Protein AF-A0A2W1AE45-F1 (afdb_monomer_lite)

Structure (mmCIF, N/CA/C/O backbone):
data_AF-A0A2W1AE45-F1
#
_entry.id   AF-A0A2W1AE45-F1
#
loop_
_atom_site.group_PDB
_atom_site.id
_atom_site.type_symbol
_atom_site.label_atom_id
_atom_site.label_alt_id
_atom_site.label_comp_id
_atom_site.label_asym_id
_atom_site.label_entity_id
_atom_site.label_seq_id
_atom_site.pdbx_PDB_ins_code
_atom_site.Cartn_x
_atom_site.Cartn_y
_atom_site.Cartn_z
_atom_site.occupancy
_atom_site.B_iso_or_equiv
_atom_site.auth_seq_id
_atom_site.auth_comp_id
_atom_site.auth_asym_id
_atom_site.auth_atom_id
_atom_site.pdbx_PDB_model_num
ATOM 1 N N . MET A 1 1 ? -22.707 4.214 6.779 1.00 78.81 1 MET A N 1
ATOM 2 C CA . MET A 1 1 ? -22.569 2.817 7.237 1.00 78.81 1 MET A CA 1
ATOM 3 C C . MET A 1 1 ? -23.932 2.188 7.508 1.00 78.81 1 MET A C 1
ATOM 5 O O . MET A 1 1 ? -24.284 1.277 6.778 1.00 78.81 1 MET A O 1
ATOM 9 N N . THR A 1 2 ? -24.759 2.742 8.403 1.00 87.44 2 THR A N 1
ATOM 10 C CA . THR A 1 2 ? -26.074 2.173 8.780 1.00 87.44 2 THR A CA 1
ATOM 11 C C . THR A 1 2 ? -27.072 1.985 7.632 1.00 87.44 2 THR A C 1
ATOM 13 O O . THR A 1 2 ? -27.656 0.915 7.528 1.00 87.44 2 THR A O 1
ATOM 16 N N . LEU A 1 3 ? -27.244 2.975 6.742 1.00 92.69 3 LEU A N 1
ATOM 17 C CA . LEU A 1 3 ? -28.195 2.865 5.617 1.00 92.69 3 LEU A CA 1
ATOM 18 C C . LEU A 1 3 ? -27.889 1.683 4.686 1.00 92.69 3 LEU A C 1
ATOM 20 O O . LEU A 1 3 ? -28.804 1.064 4.160 1.00 92.69 3 LEU A O 1
ATOM 24 N N . ASN A 1 4 ? -26.605 1.355 4.539 1.00 93.06 4 ASN A N 1
ATOM 25 C CA . ASN A 1 4 ? -26.132 0.252 3.705 1.00 93.06 4 ASN A CA 1
ATOM 26 C C . ASN A 1 4 ? -25.768 -0.989 4.536 1.00 93.06 4 ASN A C 1
ATOM 28 O O . ASN A 1 4 ? -25.147 -1.896 4.000 1.00 93.06 4 ASN A O 1
ATOM 32 N N . GLN A 1 5 ? -26.096 -1.008 5.837 1.00 95.00 5 GLN A N 1
ATOM 33 C CA . GLN A 1 5 ? -25.796 -2.109 6.765 1.00 95.00 5 GLN A CA 1
ATOM 34 C C . GLN A 1 5 ? -24.312 -2.524 6.762 1.00 95.00 5 GLN A C 1
ATOM 36 O O . GLN A 1 5 ? -23.973 -3.698 6.827 1.00 95.00 5 GLN A O 1
ATOM 41 N N . MET A 1 6 ? -23.414 -1.543 6.651 1.00 93.44 6 MET A N 1
ATOM 42 C CA . MET A 1 6 ? -21.969 -1.768 6.701 1.00 93.44 6 MET A CA 1
ATOM 43 C C . MET A 1 6 ? -21.467 -1.628 8.137 1.00 93.44 6 MET A C 1
ATOM 45 O O . MET A 1 6 ? -21.621 -0.558 8.731 1.00 93.44 6 MET A O 1
ATOM 49 N N . ASP A 1 7 ? -20.837 -2.673 8.668 1.00 95.38 7 ASP A N 1
ATOM 50 C CA . ASP A 1 7 ? -20.322 -2.689 10.043 1.00 95.38 7 ASP A CA 1
ATOM 51 C C . ASP A 1 7 ? -18.918 -2.104 10.192 1.00 95.38 7 ASP A C 1
ATOM 53 O O . ASP A 1 7 ? -18.610 -1.534 11.244 1.00 95.38 7 ASP A O 1
ATOM 57 N N . HIS A 1 8 ? -18.105 -2.220 9.138 1.00 96.38 8 HIS A N 1
ATOM 58 C CA . HIS A 1 8 ? -16.711 -1.792 9.086 1.00 96.38 8 HIS A CA 1
ATOM 59 C C . HIS A 1 8 ? -16.404 -1.102 7.756 1.00 96.38 8 HIS A C 1
ATOM 61 O O . HIS A 1 8 ? -17.054 -1.360 6.740 1.00 96.38 8 HIS A O 1
ATOM 67 N N . ALA A 1 9 ? -15.380 -0.253 7.748 1.00 96.69 9 ALA A N 1
ATOM 68 C CA . ALA A 1 9 ? -14.853 0.346 6.531 1.00 96.69 9 ALA A CA 1
ATOM 69 C C . ALA A 1 9 ? -13.327 0.466 6.585 1.00 96.69 9 ALA A C 1
ATOM 71 O O . ALA A 1 9 ? -12.731 0.603 7.651 1.00 96.69 9 ALA A O 1
ATOM 72 N N . VAL A 1 10 ? -12.690 0.449 5.418 1.00 97.62 10 VAL A N 1
ATOM 73 C CA . VAL A 1 10 ? -11.262 0.747 5.291 1.00 97.62 10 VAL A CA 1
ATOM 74 C C . VAL A 1 10 ? -11.113 2.207 4.888 1.00 97.62 10 VAL A C 1
ATOM 76 O O . VAL A 1 10 ? -11.685 2.638 3.887 1.00 97.62 10 VAL A O 1
ATOM 79 N N . LEU A 1 11 ? -10.351 2.969 5.665 1.00 97.69 11 LEU A N 1
ATOM 80 C CA . LEU A 1 11 ? -9.990 4.338 5.338 1.00 97.69 11 LEU A CA 1
ATOM 81 C C . LEU A 1 11 ? -8.622 4.331 4.657 1.00 97.69 11 LEU A C 1
ATOM 83 O O . LEU A 1 11 ? -7.608 3.990 5.266 1.00 97.69 11 LEU A O 1
ATOM 87 N N . ILE A 1 12 ? -8.610 4.689 3.377 1.00 96.56 12 ILE A N 1
ATOM 88 C CA . ILE A 1 12 ? -7.403 4.729 2.551 1.00 96.56 12 ILE A CA 1
ATOM 89 C C . ILE A 1 12 ? -6.977 6.186 2.391 1.00 96.56 12 ILE A C 1
ATOM 91 O O . ILE A 1 12 ? -7.795 7.031 2.023 1.00 96.56 12 ILE A O 1
ATOM 95 N N . GLN A 1 13 ? -5.697 6.477 2.634 1.00 95.62 13 GLN A N 1
ATOM 96 C CA . GLN A 1 13 ? -5.145 7.812 2.422 1.00 95.62 13 GLN A CA 1
ATOM 97 C C . GLN A 1 13 ? -5.444 8.326 1.006 1.00 95.62 13 GLN A C 1
ATOM 99 O O . GLN A 1 13 ? -5.150 7.673 -0.003 1.00 95.62 13 GLN A O 1
ATOM 104 N N . HIS A 1 14 ? -6.016 9.529 0.945 1.00 88.94 14 HIS A N 1
ATOM 105 C CA . HIS A 1 14 ? -6.365 10.176 -0.311 1.00 88.94 14 HIS A CA 1
ATOM 106 C C . HIS A 1 14 ? -5.128 10.706 -1.057 1.00 88.94 14 HIS A C 1
ATOM 108 O O . HIS A 1 14 ? -4.163 11.178 -0.455 1.00 88.94 14 HIS A O 1
ATOM 114 N N . GLY A 1 15 ? -5.201 10.682 -2.390 1.00 84.88 15 GLY A N 1
ATOM 115 C CA . GLY A 1 15 ? -4.127 11.088 -3.294 1.00 84.88 15 GLY A CA 1
ATOM 116 C C . GLY A 1 15 ? -3.433 9.905 -3.967 1.00 84.88 15 GLY A C 1
ATOM 117 O O . GLY A 1 15 ? -3.770 8.747 -3.730 1.00 84.88 15 GLY A O 1
ATOM 118 N N . ARG A 1 16 ? -2.480 10.212 -4.851 1.00 79.69 16 ARG A N 1
ATOM 119 C CA . ARG A 1 16 ? -1.570 9.212 -5.425 1.00 79.69 16 ARG A CA 1
ATOM 120 C C . ARG A 1 16 ? -0.328 9.086 -4.549 1.00 79.69 16 ARG A C 1
ATOM 122 O O . ARG A 1 16 ? 0.147 10.129 -4.107 1.00 79.69 16 ARG A O 1
ATOM 129 N N . PRO A 1 17 ? 0.251 7.891 -4.364 1.00 77.94 17 PRO A N 1
ATOM 130 C CA . PRO A 1 17 ? 1.484 7.735 -3.598 1.00 77.94 17 PRO A CA 1
ATOM 131 C C . PRO A 1 17 ? 2.617 8.673 -4.041 1.00 77.94 17 PRO A C 1
ATOM 133 O O . PRO A 1 17 ? 3.358 9.139 -3.193 1.00 77.94 17 PRO A O 1
ATOM 136 N N . GLU A 1 18 ? 2.722 9.028 -5.328 1.00 77.50 18 GLU A N 1
ATOM 137 C CA . GLU A 1 18 ? 3.792 9.907 -5.832 1.00 77.50 18 GLU A CA 1
ATOM 138 C C . GLU A 1 18 ? 3.536 11.414 -5.635 1.00 77.50 18 GLU A C 1
ATOM 140 O O . GLU A 1 18 ? 4.453 12.219 -5.795 1.00 77.50 18 GLU A O 1
ATOM 145 N N . GLN A 1 19 ? 2.290 11.826 -5.371 1.00 75.19 19 GLN A N 1
ATOM 146 C CA . GLN A 1 19 ? 1.874 13.245 -5.371 1.00 75.19 19 GLN A CA 1
ATOM 147 C C . GLN A 1 19 ? 0.955 13.623 -4.200 1.00 75.19 19 GLN A C 1
ATOM 149 O O . GLN A 1 19 ? 0.454 14.745 -4.135 1.00 75.19 19 GLN A O 1
ATOM 154 N N . GLY A 1 20 ? 0.666 12.675 -3.317 1.00 75.00 20 GLY A N 1
ATOM 155 C CA . GLY A 1 20 ? -0.282 12.823 -2.227 1.00 75.00 20 GLY A CA 1
ATOM 156 C C . GLY A 1 20 ? 0.334 13.453 -0.986 1.00 75.00 20 GLY A C 1
ATOM 157 O O . GLY A 1 20 ? 1.540 13.674 -0.885 1.00 75.00 20 GLY A O 1
ATOM 158 N N . THR A 1 21 ? -0.527 13.724 -0.011 1.00 85.44 21 THR A N 1
ATOM 159 C CA . THR A 1 21 ? -0.098 14.100 1.333 1.00 85.44 21 THR A CA 1
ATOM 160 C C . THR A 1 21 ? 0.163 12.842 2.163 1.00 85.44 21 THR A C 1
ATOM 162 O O . THR A 1 21 ? -0.488 11.811 1.985 1.00 85.44 21 THR A O 1
ATOM 165 N N . TYR A 1 22 ? 1.122 12.937 3.084 1.00 93.06 22 TYR A N 1
ATOM 166 C CA . TYR A 1 22 ? 1.497 11.859 4.010 1.00 93.06 22 TYR A CA 1
ATOM 167 C C . TYR A 1 22 ? 1.105 12.187 5.456 1.00 93.06 22 TYR A C 1
ATOM 169 O O . TYR A 1 22 ? 1.713 11.688 6.396 1.00 93.06 22 TYR A O 1
ATOM 177 N N . ASP A 1 23 ? 0.138 13.090 5.627 1.00 93.75 23 ASP A N 1
ATOM 178 C CA . ASP A 1 23 ? -0.487 13.351 6.916 1.00 93.75 23 ASP A CA 1
ATOM 179 C C . ASP A 1 23 ? -1.714 12.451 7.051 1.00 93.75 23 ASP A C 1
ATOM 181 O O . ASP A 1 23 ? -2.695 12.625 6.330 1.00 93.75 23 ASP A O 1
ATOM 185 N N . HIS A 1 24 ? -1.635 11.483 7.961 1.00 96.56 24 HIS A N 1
ATOM 186 C CA . HIS A 1 24 ? -2.702 10.524 8.264 1.00 96.56 24 HIS A CA 1
ATOM 187 C C . HIS A 1 24 ? -3.393 10.826 9.595 1.00 96.56 24 HIS A C 1
ATOM 189 O O . HIS A 1 24 ? -4.160 9.992 10.072 1.00 96.56 24 HIS A O 1
ATOM 195 N N . SER A 1 25 ? -3.108 11.974 10.226 1.00 96.19 25 SER A N 1
ATOM 196 C CA . SER A 1 25 ? -3.657 12.337 11.542 1.00 96.19 25 SER A CA 1
ATOM 197 C C . SER A 1 25 ? -5.179 12.197 11.577 1.00 96.19 25 SER A C 1
ATOM 199 O O . SER A 1 25 ? -5.710 11.512 12.447 1.00 96.19 25 SER A O 1
ATOM 201 N N . TYR A 1 26 ? -5.863 12.715 10.557 1.00 95.62 26 TYR A N 1
ATOM 202 C CA . TYR A 1 26 ? -7.316 12.624 10.420 1.00 95.62 26 TYR A CA 1
ATOM 203 C C . TYR A 1 26 ? -7.838 11.176 10.337 1.00 95.62 26 TYR A C 1
ATOM 205 O O . TYR A 1 26 ? 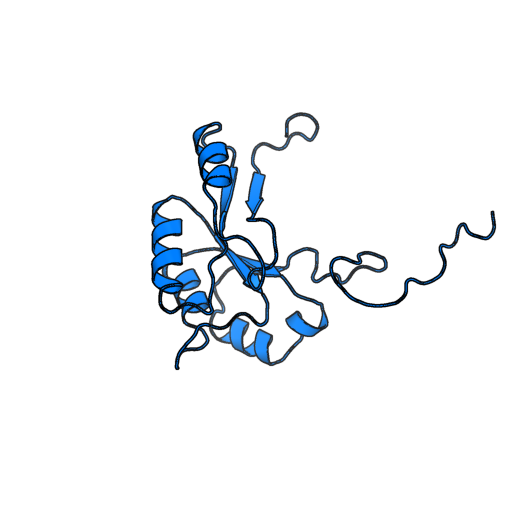-8.912 10.883 10.858 1.00 95.62 26 TYR A O 1
ATOM 213 N N . LEU A 1 27 ? -7.082 10.249 9.732 1.00 97.62 27 LEU A N 1
ATOM 214 C CA . LEU A 1 27 ? -7.460 8.831 9.660 1.00 97.62 27 LEU A CA 1
ATOM 215 C C . LEU A 1 27 ? -7.395 8.179 11.042 1.00 97.62 27 LEU A C 1
ATOM 217 O O . LEU A 1 27 ? -8.339 7.506 11.457 1.00 97.62 27 LEU A O 1
ATOM 221 N N . TYR A 1 28 ? -6.301 8.418 11.767 1.00 97.94 28 TYR A N 1
ATOM 222 C CA . TYR A 1 28 ? -6.122 7.903 13.124 1.00 97.94 28 TYR A CA 1
ATOM 223 C C . TYR A 1 28 ? -7.110 8.532 14.115 1.00 97.94 28 TYR A C 1
ATOM 225 O O . TYR A 1 28 ? -7.598 7.854 15.018 1.00 97.94 28 TYR A O 1
ATOM 233 N N . GLU A 1 29 ? -7.461 9.807 13.942 1.00 97.62 29 GLU A N 1
ATOM 234 C CA . GLU A 1 29 ? -8.520 10.450 14.723 1.00 97.62 29 GLU A CA 1
ATOM 235 C C . GLU A 1 29 ? -9.889 9.804 14.479 1.00 97.62 29 GLU A C 1
ATOM 237 O O . GLU A 1 29 ? -10.637 9.586 15.437 1.00 97.62 29 GLU A O 1
ATOM 242 N N . CYS A 1 30 ? -10.217 9.454 13.228 1.00 96.88 30 CYS A N 1
ATOM 243 C CA . CYS A 1 30 ? -11.441 8.717 12.913 1.00 96.88 30 CYS A CA 1
ATOM 244 C C . CYS A 1 30 ? -11.477 7.345 13.594 1.00 96.88 30 CYS A C 1
ATOM 246 O O . CYS A 1 30 ? -12.489 7.016 14.213 1.00 96.88 30 CYS A O 1
ATOM 248 N N . ASP A 1 31 ? -10.393 6.571 13.524 1.00 96.81 31 ASP A N 1
ATOM 249 C CA . ASP A 1 31 ? -10.319 5.259 14.177 1.00 96.81 31 ASP A CA 1
ATOM 250 C C . ASP A 1 31 ? -10.450 5.369 15.704 1.00 96.81 31 ASP A C 1
ATOM 252 O O . ASP A 1 31 ? -11.296 4.715 16.314 1.00 96.81 31 ASP A O 1
ATOM 256 N N . LYS A 1 32 ? -9.732 6.315 16.322 1.00 96.94 32 LYS A N 1
ATOM 257 C CA . LYS A 1 32 ? -9.838 6.581 17.763 1.00 96.94 32 LYS A CA 1
ATOM 258 C C . LYS A 1 32 ? -11.251 6.991 18.188 1.00 96.94 32 LYS A C 1
ATOM 260 O O . LYS A 1 32 ? -11.699 6.621 19.272 1.00 96.94 32 LYS A O 1
ATOM 265 N N . ARG A 1 33 ? -11.950 7.786 17.370 1.00 97.44 33 ARG A N 1
ATOM 266 C CA . ARG A 1 33 ? -13.320 8.239 17.661 1.00 97.44 33 ARG A CA 1
ATOM 267 C C . ARG A 1 33 ? -14.351 7.121 17.504 1.00 97.44 33 ARG A C 1
ATOM 269 O O . ARG A 1 33 ? -15.383 7.165 18.171 1.00 97.44 33 ARG A O 1
ATOM 276 N N . PHE A 1 34 ? -14.080 6.134 16.653 1.00 95.94 34 PHE A N 1
ATOM 277 C CA . PHE A 1 34 ? -14.981 5.018 16.375 1.00 95.94 34 PHE A CA 1
ATOM 278 C C . PHE A 1 34 ? -14.239 3.670 16.444 1.00 95.94 34 PHE A C 1
ATOM 280 O O . PHE A 1 34 ? -14.081 3.008 15.414 1.00 95.94 34 PHE A O 1
ATOM 287 N N . PRO A 1 35 ? -13.808 3.237 17.647 1.00 94.81 35 PRO A N 1
ATOM 288 C CA . PRO A 1 35 ? -12.967 2.055 17.796 1.00 94.81 35 PRO A CA 1
ATOM 289 C C . PRO A 1 35 ? -13.591 0.804 17.179 1.00 94.81 35 PRO A C 1
ATOM 291 O O . PRO A 1 35 ? -14.773 0.513 17.380 1.00 94.81 35 PRO A O 1
ATOM 294 N N . GLY A 1 36 ? -12.786 0.065 16.418 1.00 94.06 36 GLY A N 1
ATOM 295 C CA . GLY A 1 36 ? -13.199 -1.173 15.761 1.00 94.06 36 GLY A CA 1
ATOM 296 C C . GLY A 1 36 ? -14.088 -0.975 14.533 1.00 94.06 36 GLY A C 1
ATOM 297 O O . GLY A 1 36 ? -14.477 -1.964 13.920 1.00 94.06 36 GLY A O 1
ATOM 298 N N . LYS A 1 37 ? -14.417 0.262 14.136 1.00 96.50 37 LYS A N 1
ATOM 299 C CA . LYS A 1 37 ? -15.176 0.533 12.901 1.00 96.50 37 LYS A CA 1
ATOM 300 C C . LYS A 1 37 ? -14.291 0.707 11.680 1.00 96.50 37 LYS A C 1
ATOM 302 O O . LYS A 1 37 ? -14.751 0.435 10.570 1.00 96.50 37 LYS A O 1
ATOM 307 N N . PHE A 1 38 ? -13.050 1.136 11.875 1.00 97.81 38 PHE A N 1
ATOM 308 C CA . PHE A 1 38 ? -12.156 1.464 10.782 1.00 97.81 38 PHE A CA 1
ATOM 309 C C . PHE A 1 38 ? -10.883 0.630 10.804 1.00 97.81 38 PHE A C 1
ATOM 311 O O . PHE A 1 38 ? -10.400 0.213 11.845 1.00 97.81 38 PHE A O 1
ATOM 318 N N . ASN A 1 39 ? -10.355 0.398 9.610 1.00 97.88 39 ASN A N 1
ATOM 319 C CA . ASN A 1 39 ? -8.995 -0.065 9.389 1.00 97.88 39 ASN A CA 1
ATOM 320 C C . ASN A 1 39 ? -8.295 0.959 8.499 1.00 97.88 39 ASN A C 1
ATOM 322 O O . ASN A 1 39 ? -8.921 1.511 7.593 1.00 97.88 39 ASN A O 1
ATOM 326 N N . ILE A 1 40 ? -7.010 1.215 8.738 1.00 98.44 40 ILE A N 1
ATOM 327 C CA . ILE A 1 40 ? -6.287 2.300 8.066 1.00 98.44 40 ILE A CA 1
ATOM 328 C C . ILE A 1 40 ? -5.282 1.737 7.062 1.00 98.44 40 ILE A C 1
ATOM 330 O O . ILE A 1 40 ? -4.446 0.898 7.408 1.00 98.44 40 ILE A O 1
ATOM 334 N N . ILE A 1 41 ? -5.333 2.258 5.835 1.00 98.31 41 ILE A N 1
ATOM 335 C CA . ILE A 1 41 ? -4.301 2.079 4.813 1.00 98.31 41 ILE A CA 1
ATOM 336 C C . ILE A 1 41 ? -3.604 3.419 4.581 1.00 98.31 41 ILE A C 1
ATOM 338 O O . ILE A 1 41 ? -4.220 4.398 4.151 1.00 98.31 41 ILE A O 1
ATOM 342 N N . VAL A 1 42 ? -2.304 3.454 4.868 1.00 98.00 42 VAL A N 1
ATOM 343 C CA . VAL A 1 42 ? -1.477 4.665 4.780 1.00 98.00 42 VAL A CA 1
ATOM 344 C C . VAL A 1 42 ? -0.800 4.798 3.417 1.00 98.00 42 VAL A C 1
ATOM 346 O O . VAL A 1 42 ? -0.823 3.889 2.597 1.00 98.00 42 VAL A O 1
ATOM 349 N N . MET A 1 43 ? -0.149 5.931 3.183 1.00 96.38 43 MET A N 1
ATOM 350 C CA . MET A 1 43 ? 0.812 6.129 2.093 1.00 96.38 43 MET A CA 1
ATOM 351 C C . MET A 1 43 ? 2.122 6.593 2.709 1.00 96.38 43 MET A C 1
ATOM 353 O O . MET A 1 43 ? 2.102 7.378 3.654 1.00 96.38 43 MET A O 1
ATOM 357 N N . VAL A 1 44 ? 3.248 6.176 2.143 1.00 95.31 44 VAL A N 1
ATOM 358 C CA . VAL A 1 44 ? 4.563 6.722 2.488 1.00 95.31 44 VAL A CA 1
ATOM 359 C C . VAL A 1 44 ? 5.304 7.113 1.219 1.00 95.31 44 VAL A C 1
ATOM 361 O O . VAL A 1 44 ? 5.122 6.504 0.168 1.00 95.31 44 VAL A O 1
ATOM 364 N N . ASP A 1 45 ? 6.150 8.132 1.325 1.00 94.25 45 ASP A N 1
ATOM 365 C CA . ASP A 1 45 ? 6.963 8.608 0.209 1.00 94.25 45 ASP A CA 1
ATOM 366 C C . ASP A 1 45 ? 8.114 7.635 -0.061 1.00 94.25 45 ASP A C 1
ATOM 368 O O . ASP A 1 45 ? 9.162 7.731 0.579 1.00 94.25 45 ASP A O 1
ATOM 372 N N . SER A 1 46 ? 7.946 6.697 -0.996 1.00 93.50 46 SER A N 1
ATOM 373 C CA . SER A 1 46 ? 8.975 5.690 -1.302 1.00 93.50 46 SER A CA 1
ATOM 374 C C . SER A 1 46 ? 10.278 6.290 -1.850 1.00 93.50 46 SER A C 1
ATOM 376 O O . SER A 1 46 ? 11.321 5.630 -1.824 1.00 93.50 46 SER A O 1
ATOM 378 N N . GLY A 1 47 ? 10.240 7.543 -2.320 1.00 92.31 47 GLY A N 1
ATOM 379 C CA . GLY A 1 47 ? 11.405 8.290 -2.784 1.00 92.31 47 GLY A CA 1
ATOM 380 C C . GLY A 1 47 ? 12.296 8.800 -1.651 1.00 92.31 47 GLY A C 1
ATOM 381 O O . GLY A 1 47 ? 13.432 9.209 -1.907 1.00 92.31 47 GLY A O 1
ATOM 382 N N . LYS A 1 48 ? 11.834 8.760 -0.394 1.00 93.56 48 LYS A N 1
ATOM 383 C CA . LYS A 1 48 ? 12.631 9.174 0.767 1.00 93.56 48 LYS A CA 1
ATOM 384 C C . LYS A 1 48 ? 13.386 8.010 1.403 1.00 93.56 48 LYS A C 1
ATOM 386 O O . LYS A 1 48 ? 12.905 6.879 1.485 1.00 93.56 48 LYS A O 1
ATOM 391 N N . LYS A 1 49 ? 14.578 8.326 1.922 1.00 94.19 49 LYS A N 1
ATOM 392 C CA . LYS A 1 49 ? 15.465 7.375 2.618 1.00 94.19 49 LYS A CA 1
ATOM 393 C C . LYS A 1 49 ? 14.826 6.757 3.866 1.00 94.19 49 LYS A C 1
ATOM 395 O O . LYS A 1 49 ? 15.185 5.650 4.237 1.00 94.19 49 LYS A O 1
ATOM 400 N N . ASP A 1 50 ? 13.900 7.466 4.507 1.00 95.44 50 ASP A N 1
ATOM 401 C CA . ASP A 1 50 ? 13.217 7.047 5.734 1.00 95.44 50 ASP A CA 1
ATOM 402 C C . ASP A 1 50 ? 11.861 6.361 5.480 1.00 95.44 50 ASP A C 1
ATOM 404 O O . ASP A 1 50 ? 11.134 6.082 6.429 1.00 95.44 50 ASP A O 1
ATOM 408 N N . SER A 1 51 ? 11.512 6.074 4.221 1.00 95.75 51 SER A N 1
ATOM 409 C CA . SER A 1 51 ? 10.215 5.498 3.830 1.00 95.75 51 SER A CA 1
ATOM 410 C C . SER A 1 51 ? 9.880 4.182 4.533 1.00 95.75 51 SER A C 1
ATOM 412 O O . SER A 1 51 ? 8.773 4.022 5.042 1.00 95.75 51 SER A O 1
ATOM 414 N N . VAL A 1 52 ? 10.851 3.271 4.613 1.00 97.88 52 VAL A N 1
ATOM 415 C CA . VAL A 1 52 ? 10.732 1.972 5.295 1.00 97.88 52 VAL A CA 1
ATOM 416 C C . VAL A 1 52 ? 10.456 2.158 6.787 1.00 97.88 52 VAL A C 1
ATOM 418 O O . VAL A 1 52 ? 9.508 1.584 7.312 1.00 97.88 52 VAL A O 1
ATOM 421 N N . ARG A 1 53 ? 11.228 3.023 7.453 1.00 97.94 53 ARG A N 1
ATOM 422 C CA . ARG A 1 53 ? 11.036 3.331 8.875 1.00 97.94 53 ARG A CA 1
ATOM 423 C C . ARG A 1 53 ? 9.662 3.956 9.128 1.00 97.94 53 ARG A C 1
ATOM 425 O O . ARG A 1 53 ? 8.979 3.584 10.071 1.00 97.94 53 ARG A O 1
ATOM 432 N N . LYS A 1 54 ? 9.228 4.892 8.281 1.00 97.56 54 LYS A N 1
ATOM 433 C CA . LYS A 1 54 ? 7.891 5.497 8.398 1.00 97.56 54 LYS A CA 1
ATOM 434 C C . LYS A 1 54 ? 6.778 4.472 8.246 1.00 97.56 54 LYS A C 1
ATOM 436 O O . LYS A 1 54 ? 5.767 4.571 8.933 1.00 97.56 54 LYS A O 1
ATOM 441 N N . LEU A 1 55 ? 6.953 3.495 7.358 1.00 98.25 55 LEU A N 1
ATOM 442 C CA . LEU A 1 55 ? 5.992 2.409 7.208 1.00 98.25 55 LEU A CA 1
ATOM 443 C C . LEU A 1 55 ? 5.869 1.591 8.506 1.00 98.25 55 LEU A C 1
ATOM 445 O O . LEU A 1 55 ? 4.751 1.320 8.942 1.00 98.25 55 LEU A O 1
ATOM 449 N N . GLU A 1 56 ? 6.993 1.273 9.153 1.00 98.44 56 GLU A N 1
ATOM 450 C CA . GLU A 1 56 ? 7.016 0.609 10.467 1.00 98.44 56 GLU A CA 1
ATOM 451 C C . GLU A 1 56 ? 6.309 1.455 11.539 1.00 98.44 56 GLU A C 1
ATOM 453 O O . GLU A 1 56 ? 5.416 0.959 12.223 1.00 98.44 56 GLU A O 1
ATOM 458 N N . GLU A 1 57 ? 6.600 2.758 11.613 1.00 98.31 57 GLU A N 1
ATOM 459 C CA . GLU A 1 57 ? 5.939 3.681 12.551 1.00 98.31 57 GLU A CA 1
ATOM 460 C C . GLU A 1 57 ? 4.411 3.737 12.341 1.00 98.31 57 GLU A C 1
ATOM 462 O O . GLU A 1 57 ? 3.646 3.885 13.296 1.00 98.31 57 GLU A O 1
ATOM 467 N N . HIS A 1 58 ? 3.929 3.623 11.099 1.00 98.44 58 HIS A N 1
ATOM 468 C CA . HIS A 1 58 ? 2.493 3.557 10.815 1.00 98.44 58 HIS A CA 1
ATOM 469 C C . HIS A 1 58 ? 1.865 2.233 11.240 1.00 98.44 58 HIS A C 1
ATOM 471 O O . HIS A 1 58 ? 0.733 2.235 11.736 1.00 98.44 58 HIS A O 1
ATOM 477 N N . ARG A 1 59 ? 2.587 1.120 11.078 1.00 98.44 59 ARG A N 1
ATOM 478 C CA . ARG A 1 59 ? 2.158 -0.191 11.567 1.00 98.44 59 ARG A CA 1
ATOM 479 C C . ARG A 1 59 ? 2.041 -0.202 13.090 1.00 98.44 59 ARG A C 1
ATOM 481 O O . ARG A 1 59 ? 1.027 -0.662 13.605 1.00 98.44 59 ARG A O 1
ATOM 488 N N . GLU A 1 60 ? 3.005 0.373 13.806 1.00 98.06 60 GLU A N 1
ATOM 489 C CA . GLU A 1 60 ? 2.952 0.519 15.271 1.00 98.06 60 GLU A CA 1
ATOM 490 C C . GLU A 1 60 ? 1.753 1.359 15.739 1.00 98.06 60 GLU A C 1
ATOM 492 O O . GLU A 1 60 ? 1.178 1.099 16.794 1.00 98.06 60 GLU A O 1
ATOM 497 N N . LYS A 1 61 ? 1.324 2.334 14.929 1.00 97.31 61 LYS A N 1
ATOM 498 C CA . LYS A 1 61 ? 0.121 3.150 15.172 1.00 97.31 61 LYS A CA 1
ATOM 499 C C . LYS A 1 61 ? -1.193 2.455 14.795 1.00 97.31 61 LYS A C 1
ATOM 501 O O . LYS A 1 61 ? -2.245 3.077 14.903 1.00 97.31 61 LYS A O 1
ATOM 506 N N . GLY A 1 62 ? -1.151 1.203 14.338 1.00 97.06 62 GLY A N 1
ATOM 507 C CA . GLY A 1 62 ? -2.338 0.409 14.009 1.00 97.06 62 GLY A CA 1
ATOM 508 C C . GLY A 1 62 ? -2.772 0.454 12.542 1.00 97.06 62 GLY A C 1
ATOM 509 O O . GLY A 1 62 ? -3.847 -0.043 12.218 1.00 97.06 62 GLY A O 1
ATOM 510 N N . ALA A 1 63 ? -1.968 1.014 11.628 1.00 98.31 63 ALA A N 1
ATOM 511 C CA . ALA A 1 63 ? -2.251 0.846 10.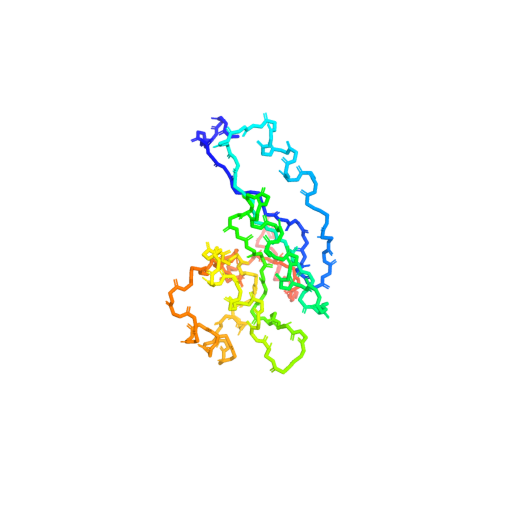203 1.00 98.31 63 ALA A CA 1
ATOM 512 C C . ALA A 1 63 ? -2.097 -0.628 9.799 1.00 98.31 63 ALA A C 1
ATOM 514 O O . ALA A 1 63 ? -1.135 -1.298 10.179 1.00 98.31 63 ALA A O 1
ATOM 515 N N . VAL A 1 64 ? -3.029 -1.118 8.984 1.00 98.31 64 VAL A N 1
ATOM 516 C CA . VAL A 1 64 ? -3.078 -2.527 8.556 1.00 98.31 64 VAL A CA 1
ATOM 517 C C . VAL A 1 64 ? -2.547 -2.733 7.140 1.00 98.31 64 VAL A C 1
ATOM 519 O O . VAL A 1 64 ? -2.312 -3.862 6.715 1.00 98.31 64 VAL A O 1
ATOM 522 N N . GLY A 1 65 ? -2.350 -1.647 6.395 1.00 98.38 65 GLY A N 1
ATOM 523 C CA . GLY A 1 65 ? -1.867 -1.717 5.028 1.00 98.38 65 GLY A CA 1
ATOM 524 C C . GLY A 1 65 ? -1.238 -0.428 4.529 1.00 98.38 65 GLY A C 1
ATOM 525 O O . GLY A 1 65 ? -1.261 0.611 5.194 1.00 98.38 65 GLY A O 1
ATOM 526 N N . VAL A 1 66 ? -0.703 -0.512 3.317 1.00 98.25 66 VAL A N 1
ATOM 527 C CA . VAL A 1 66 ? -0.083 0.601 2.601 1.00 98.25 66 VAL A CA 1
ATOM 528 C C . VAL A 1 66 ? -0.622 0.684 1.180 1.00 98.25 66 VAL A C 1
ATOM 530 O O . VAL A 1 66 ? -0.868 -0.330 0.528 1.00 98.25 66 VAL A O 1
ATOM 533 N N . ARG A 1 67 ? -0.826 1.905 0.697 1.00 97.75 67 ARG A N 1
ATOM 534 C CA . ARG A 1 67 ? -1.231 2.182 -0.672 1.00 97.75 67 ARG A CA 1
ATOM 535 C C . ARG A 1 67 ? -0.008 2.457 -1.533 1.00 97.75 67 ARG A C 1
ATOM 537 O O . ARG A 1 67 ? 0.725 3.409 -1.269 1.00 97.75 67 ARG A O 1
ATOM 544 N N . LEU A 1 68 ? 0.185 1.638 -2.560 1.00 96.88 68 LEU A N 1
ATOM 545 C CA . LEU A 1 68 ? 1.301 1.711 -3.505 1.00 96.88 68 LEU A CA 1
ATOM 546 C C . LEU A 1 68 ? 0.777 1.733 -4.944 1.00 96.88 68 LEU A C 1
ATOM 548 O O . LEU A 1 68 ? -0.404 1.510 -5.197 1.00 96.88 68 LEU A O 1
ATOM 552 N N . THR A 1 69 ? 1.659 1.981 -5.902 1.00 95.62 69 THR A N 1
ATOM 553 C CA . THR A 1 69 ? 1.374 1.860 -7.339 1.00 95.62 69 THR A CA 1
ATOM 554 C C . THR A 1 69 ? 2.176 0.725 -7.956 1.00 95.62 69 THR A C 1
ATOM 556 O O . THR A 1 69 ? 3.230 0.367 -7.432 1.00 95.62 69 THR A O 1
ATOM 559 N N . THR A 1 70 ? 1.744 0.186 -9.097 1.00 95.06 70 THR A N 1
ATOM 560 C CA . THR A 1 70 ? 2.492 -0.855 -9.840 1.00 95.06 70 THR A CA 1
ATOM 561 C C . THR A 1 70 ? 3.952 -0.457 -10.129 1.00 95.06 70 THR A C 1
ATOM 563 O O . THR A 1 70 ? 4.857 -1.297 -10.161 1.00 95.06 70 THR A O 1
ATOM 566 N N . THR A 1 71 ? 4.215 0.848 -10.243 1.00 94.50 71 THR A N 1
ATOM 567 C CA . THR A 1 71 ? 5.534 1.440 -10.500 1.00 94.50 71 THR A CA 1
ATOM 568 C C . THR A 1 71 ? 6.280 1.894 -9.247 1.00 94.50 71 THR A C 1
ATOM 570 O O . THR A 1 71 ? 7.407 2.378 -9.353 1.00 94.50 71 THR A O 1
ATOM 573 N N . THR A 1 72 ? 5.695 1.761 -8.053 1.00 95.75 72 THR A N 1
ATOM 574 C CA . THR A 1 72 ? 6.347 2.200 -6.817 1.00 95.75 72 THR A CA 1
ATOM 575 C C . THR A 1 72 ? 7.645 1.431 -6.600 1.00 95.75 72 THR A C 1
ATOM 577 O O . THR A 1 72 ? 7.661 0.197 -6.600 1.00 95.75 72 THR A O 1
ATOM 580 N N . ARG A 1 73 ? 8.737 2.166 -6.380 1.00 95.44 73 ARG A N 1
ATOM 581 C CA . ARG A 1 73 ? 10.053 1.629 -6.024 1.00 95.44 73 ARG A CA 1
ATOM 582 C C . ARG A 1 73 ? 10.669 2.469 -4.910 1.00 95.44 73 ARG A C 1
ATOM 584 O O . ARG A 1 73 ? 10.436 3.677 -4.839 1.00 95.44 73 ARG A O 1
ATOM 591 N N . SER A 1 74 ? 11.469 1.829 -4.068 1.00 95.81 74 SER A N 1
ATOM 592 C CA . SER A 1 74 ? 12.269 2.513 -3.052 1.00 95.81 74 SER A CA 1
ATOM 593 C C . SER A 1 74 ? 13.494 3.193 -3.661 1.00 95.81 74 SER A C 1
ATOM 595 O O . SER A 1 74 ? 13.986 2.799 -4.727 1.00 95.81 74 SER A O 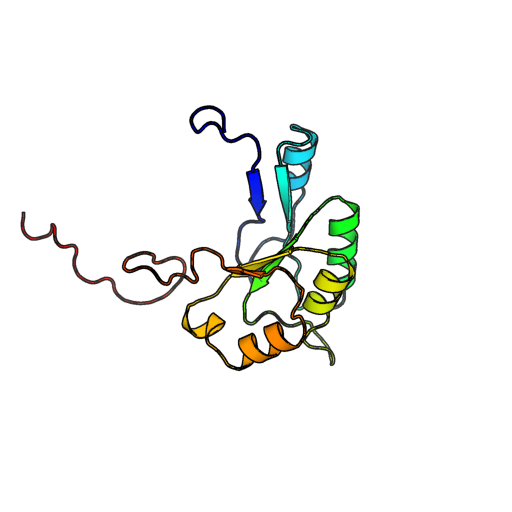1
ATOM 597 N N . LEU A 1 75 ? 13.997 4.212 -2.963 1.00 93.44 75 LEU A N 1
ATOM 598 C CA . LEU A 1 75 ? 15.315 4.785 -3.219 1.00 93.44 75 LEU A CA 1
ATOM 599 C C . LEU A 1 75 ? 16.423 3.805 -2.792 1.00 93.44 75 LEU A C 1
ATOM 601 O O . LEU A 1 75 ? 16.329 3.184 -1.737 1.00 93.44 75 LEU A O 1
ATOM 605 N N . GLY A 1 76 ? 17.507 3.738 -3.566 1.00 91.50 76 GLY A N 1
ATOM 606 C CA . GLY A 1 76 ? 18.677 2.911 -3.257 1.00 91.50 76 GLY A CA 1
ATOM 607 C C . GLY A 1 76 ? 18.775 1.642 -4.112 1.00 91.50 76 GLY A C 1
ATOM 608 O O . GLY A 1 76 ? 18.058 1.518 -5.107 1.00 91.50 76 GLY A O 1
ATOM 609 N N . PRO A 1 77 ? 19.702 0.727 -3.769 1.00 93.06 77 PRO A N 1
ATOM 610 C CA . PRO A 1 77 ? 19.976 -0.464 -4.573 1.00 93.06 77 PRO A CA 1
ATOM 611 C C . PRO A 1 77 ? 18.835 -1.486 -4.518 1.00 93.06 77 PRO A C 1
ATOM 613 O O . PRO A 1 77 ? 18.492 -2.073 -5.541 1.00 93.06 77 PRO A O 1
ATOM 616 N N . ASP A 1 78 ? 18.202 -1.658 -3.355 1.00 95.44 78 ASP A N 1
ATOM 617 C CA . ASP A 1 78 ? 17.015 -2.499 -3.214 1.00 95.44 78 ASP A CA 1
ATOM 618 C C . ASP A 1 78 ? 15.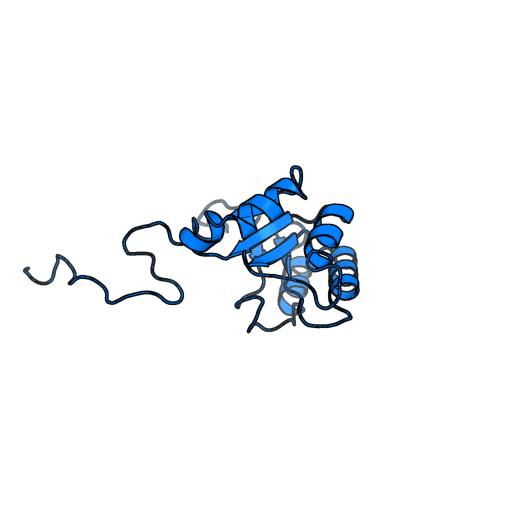761 -1.711 -3.607 1.00 95.44 78 ASP A C 1
ATOM 620 O O . ASP A 1 78 ? 15.137 -1.010 -2.807 1.00 95.44 78 ASP A O 1
ATOM 624 N N . ARG A 1 79 ? 15.383 -1.833 -4.880 1.00 95.62 79 ARG A N 1
ATOM 625 C CA . ARG A 1 79 ? 14.219 -1.141 -5.445 1.00 95.62 79 ARG A CA 1
ATOM 626 C C . ARG A 1 79 ? 12.887 -1.639 -4.870 1.00 95.62 79 ARG A C 1
ATOM 628 O O . ARG A 1 79 ? 11.890 -0.927 -5.008 1.00 95.62 79 ARG A O 1
ATOM 635 N N . PHE A 1 80 ? 12.861 -2.800 -4.209 1.00 97.38 80 PHE A N 1
ATOM 636 C CA . PHE A 1 80 ? 11.672 -3.387 -3.585 1.00 97.38 80 PHE A CA 1
ATOM 637 C C . PHE A 1 80 ? 11.629 -3.235 -2.059 1.00 97.38 80 PHE A C 1
ATOM 639 O O . PHE A 1 80 ? 10.713 -3.771 -1.440 1.00 97.38 80 PHE A O 1
ATOM 646 N N . ALA A 1 81 ? 12.538 -2.470 -1.442 1.00 97.81 81 ALA A N 1
ATOM 647 C CA . ALA A 1 81 ? 12.633 -2.369 0.018 1.00 97.81 81 ALA A CA 1
ATOM 648 C C . ALA A 1 81 ? 11.294 -2.048 0.715 1.00 97.81 81 ALA A C 1
ATOM 650 O O . ALA A 1 81 ? 10.978 -2.647 1.740 1.00 97.81 81 ALA A O 1
ATOM 651 N N . ILE A 1 82 ? 10.468 -1.158 0.151 1.00 97.81 82 ILE A N 1
ATOM 652 C CA . ILE A 1 82 ? 9.155 -0.821 0.726 1.00 97.81 82 ILE A CA 1
ATOM 653 C C . ILE A 1 82 ? 8.143 -1.972 0.636 1.00 97.81 82 ILE A C 1
ATOM 655 O O . ILE A 1 82 ? 7.387 -2.196 1.577 1.00 97.81 82 ILE A O 1
ATOM 659 N N . TRP A 1 83 ? 8.156 -2.725 -0.464 1.00 98.31 83 TRP A N 1
ATOM 660 C CA . TRP A 1 83 ? 7.291 -3.888 -0.674 1.00 98.31 83 TRP A CA 1
ATOM 661 C C . TRP A 1 83 ? 7.682 -5.030 0.253 1.00 98.31 83 TRP A C 1
ATOM 663 O O . TRP A 1 83 ? 6.835 -5.620 0.916 1.00 98.31 83 TRP A O 1
ATOM 673 N N . ARG A 1 84 ? 8.987 -5.274 0.369 1.00 98.12 84 ARG A N 1
ATOM 674 C CA . ARG A 1 84 ? 9.540 -6.264 1.287 1.00 98.12 84 ARG A CA 1
ATOM 675 C C . ARG A 1 84 ? 9.228 -5.929 2.727 1.00 98.12 84 ARG A C 1
ATOM 677 O O . ARG A 1 84 ? 8.777 -6.803 3.451 1.00 98.12 84 ARG A O 1
ATOM 684 N N . LYS A 1 85 ? 9.373 -4.660 3.118 1.00 98.44 85 LYS A N 1
ATOM 685 C CA . LYS A 1 85 ? 8.986 -4.237 4.460 1.00 98.44 85 LYS A CA 1
ATOM 686 C C . LYS A 1 85 ? 7.499 -4.466 4.715 1.00 98.44 85 LYS A C 1
ATOM 688 O O . LYS A 1 85 ? 7.163 -4.996 5.764 1.00 98.44 85 LYS A O 1
ATOM 693 N N . ALA A 1 86 ? 6.626 -4.106 3.770 1.00 98.44 86 ALA A N 1
ATOM 694 C CA . ALA A 1 86 ? 5.190 -4.357 3.895 1.00 98.44 86 ALA A CA 1
ATOM 695 C C . ALA A 1 86 ? 4.883 -5.855 4.071 1.00 98.44 86 ALA A C 1
ATOM 697 O O . ALA A 1 86 ? 4.089 -6.205 4.938 1.00 98.44 86 ALA A O 1
ATOM 698 N N . ALA A 1 87 ? 5.556 -6.729 3.317 1.00 98.19 87 ALA A N 1
ATOM 699 C CA . ALA A 1 87 ? 5.434 -8.176 3.471 1.00 98.19 87 ALA A CA 1
ATOM 700 C C . ALA A 1 87 ? 5.963 -8.676 4.830 1.00 98.19 87 ALA A C 1
ATOM 702 O O . ALA A 1 87 ? 5.293 -9.466 5.482 1.00 98.19 87 ALA A O 1
ATOM 703 N N . GLU A 1 88 ? 7.133 -8.205 5.276 1.00 98.19 88 GLU A N 1
ATOM 704 C CA . GLU A 1 88 ? 7.754 -8.587 6.558 1.00 98.19 88 GLU A CA 1
ATOM 705 C C . GLU A 1 88 ? 6.884 -8.249 7.769 1.00 98.19 88 GLU A C 1
ATOM 707 O O . GLU A 1 88 ? 6.874 -8.993 8.746 1.00 98.19 88 GLU A O 1
ATOM 712 N N . ILE A 1 89 ? 6.183 -7.115 7.719 1.00 97.88 89 ILE A N 1
ATOM 713 C CA . ILE A 1 89 ? 5.320 -6.661 8.811 1.00 97.88 89 ILE A CA 1
ATOM 714 C C . ILE A 1 89 ? 3.856 -7.040 8.587 1.00 97.88 89 ILE A C 1
ATOM 716 O O . ILE A 1 89 ? 3.000 -6.472 9.250 1.00 97.88 89 ILE A O 1
ATOM 720 N N . ASP A 1 90 ? 3.546 -7.963 7.671 1.00 97.31 90 ASP A N 1
ATOM 721 C CA . ASP A 1 90 ? 2.188 -8.438 7.370 1.00 97.31 90 ASP A CA 1
ATOM 722 C C . ASP A 1 90 ? 1.188 -7.302 7.075 1.00 97.31 90 ASP A C 1
ATOM 724 O O . ASP A 1 90 ? 0.088 -7.246 7.635 1.00 97.31 90 ASP A O 1
ATOM 728 N N . MET A 1 91 ? 1.582 -6.332 6.251 1.00 98.31 91 MET A N 1
ATOM 729 C CA . MET A 1 91 ? 0.692 -5.290 5.741 1.00 98.31 91 MET A CA 1
ATOM 730 C C . MET A 1 91 ? 0.092 -5.690 4.394 1.00 98.31 91 MET A C 1
ATOM 732 O O . MET A 1 91 ? 0.785 -6.156 3.492 1.00 98.31 91 MET A O 1
ATOM 736 N N . VAL A 1 92 ? -1.205 -5.430 4.228 1.00 98.25 92 VAL A N 1
ATOM 737 C CA . VAL A 1 92 ? -1.873 -5.556 2.927 1.00 98.25 92 VAL A CA 1
ATOM 738 C C . VAL A 1 92 ? -1.470 -4.392 2.024 1.00 98.25 92 VAL A C 1
ATOM 740 O O . VAL A 1 92 ? -1.391 -3.247 2.479 1.00 98.25 92 VAL A O 1
ATOM 743 N N . VAL A 1 93 ? -1.270 -4.658 0.732 1.00 98.38 93 VAL A N 1
ATOM 744 C CA . VAL A 1 93 ? -1.035 -3.600 -0.254 1.00 98.38 93 VAL A CA 1
ATOM 745 C C . VAL A 1 93 ? -2.327 -3.269 -0.992 1.00 98.38 93 VAL A C 1
ATOM 747 O O . VAL A 1 93 ? -2.865 -4.099 -1.718 1.00 98.38 93 VAL A O 1
ATOM 750 N N . SER A 1 94 ? -2.797 -2.030 -0.858 1.00 97.88 94 SER A N 1
ATOM 751 C CA . SER A 1 94 ? -3.803 -1.458 -1.759 1.00 97.88 94 SER A CA 1
ATOM 752 C C . SER A 1 94 ? -3.080 -0.860 -2.961 1.00 97.88 94 SER A C 1
ATOM 754 O O . SER A 1 94 ? -2.303 0.082 -2.820 1.00 97.88 94 SER A O 1
ATOM 756 N N . CYS A 1 95 ? -3.239 -1.450 -4.139 1.00 96.88 95 CYS A N 1
ATOM 757 C CA . CYS A 1 95 ? -2.433 -1.114 -5.303 1.00 96.88 95 CYS A CA 1
ATOM 758 C C . CYS A 1 95 ? -3.239 -0.328 -6.332 1.00 96.88 95 CYS A C 1
ATOM 760 O O . CYS A 1 95 ? -4.222 -0.819 -6.884 1.00 96.88 95 CYS A O 1
ATOM 762 N N . MET A 1 96 ? -2.784 0.886 -6.629 1.00 93.88 96 MET A N 1
ATOM 763 C CA . MET A 1 96 ? -3.266 1.671 -7.758 1.00 93.88 96 MET A CA 1
ATOM 764 C C . MET A 1 96 ? -2.508 1.314 -9.034 1.00 93.88 96 MET A C 1
ATOM 766 O O . MET A 1 96 ? -1.288 1.143 -9.037 1.00 93.88 96 MET A O 1
ATOM 770 N N . GLY A 1 97 ? -3.209 1.325 -10.158 1.00 91.94 97 GLY A N 1
ATOM 771 C CA . GLY A 1 97 ? -2.587 1.152 -11.462 1.00 91.94 97 GLY A CA 1
ATOM 772 C C . GLY A 1 97 ? -3.608 1.200 -12.584 1.00 91.94 97 GLY A C 1
ATOM 773 O O . GLY A 1 97 ? -4.795 1.417 -12.346 1.00 91.94 97 GLY A O 1
ATOM 774 N N . THR A 1 98 ? -3.117 0.997 -13.800 1.00 90.25 98 THR A N 1
ATOM 775 C CA . THR A 1 98 ? -3.936 0.766 -14.993 1.00 90.25 98 THR A CA 1
ATOM 776 C C . THR A 1 98 ? -3.848 -0.698 -15.396 1.00 90.25 98 THR A C 1
ATOM 778 O O . THR A 1 98 ? -2.941 -1.404 -14.942 1.00 90.25 98 THR A O 1
ATOM 781 N N . VAL A 1 99 ? -4.744 -1.148 -16.274 1.00 91.06 99 VAL A N 1
ATOM 782 C CA . VAL A 1 99 ? -4.700 -2.502 -16.845 1.00 91.06 99 VAL A CA 1
ATOM 783 C C . VAL A 1 99 ? -3.306 -2.819 -17.395 1.00 91.06 99 VAL A C 1
ATOM 785 O O . VAL A 1 99 ? -2.740 -3.847 -17.038 1.00 91.06 99 VAL A O 1
ATOM 788 N N . GLU A 1 100 ? -2.701 -1.899 -18.153 1.00 91.25 100 GLU A N 1
ATOM 789 C CA . GLU A 1 100 ? -1.357 -2.069 -18.724 1.00 91.25 100 GLU A CA 1
ATOM 790 C C . GLU A 1 100 ? -0.272 -2.160 -17.645 1.00 91.25 100 GLU A C 1
ATOM 792 O O . GLU A 1 100 ? 0.684 -2.922 -17.773 1.00 91.25 100 GLU A O 1
ATOM 797 N N . GLY A 1 101 ? -0.412 -1.386 -16.565 1.00 93.50 101 GLY A N 1
ATOM 798 C CA . GLY A 1 101 ? 0.515 -1.432 -15.439 1.00 93.50 101 GLY A CA 1
ATOM 799 C C . GLY A 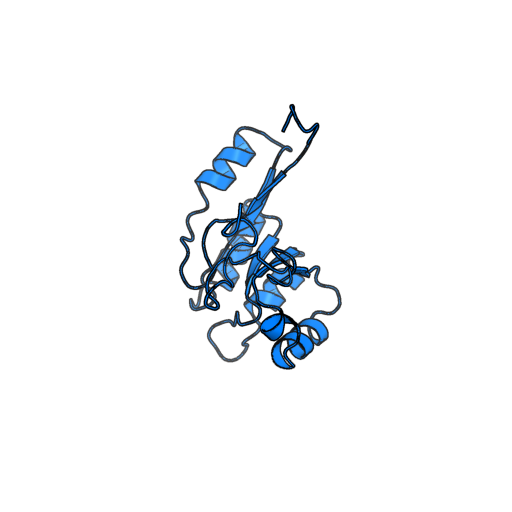1 101 ? 0.480 -2.782 -14.723 1.00 93.50 101 GLY A C 1
ATOM 800 O O . GLY A 1 101 ? 1.534 -3.344 -14.428 1.00 93.50 101 GLY A O 1
ATOM 801 N N . PHE A 1 102 ? -0.717 -3.315 -14.471 1.00 95.19 102 PHE A N 1
ATOM 802 C CA . PHE A 1 102 ? -0.896 -4.621 -13.830 1.00 95.19 102 PHE A CA 1
ATOM 803 C C . PHE A 1 102 ? -0.537 -5.796 -14.747 1.00 95.19 102 PHE A C 1
ATOM 805 O O . PHE A 1 102 ? -0.106 -6.830 -14.250 1.00 95.19 102 PHE A O 1
ATOM 812 N N . SER A 1 103 ? -0.663 -5.644 -16.068 1.00 94.25 103 SER A N 1
ATOM 813 C CA . SER A 1 103 ? -0.262 -6.664 -17.045 1.00 94.25 103 SER A CA 1
ATOM 814 C C . SER A 1 103 ? 1.210 -6.576 -17.467 1.00 94.25 103 SER A C 1
ATOM 816 O O . SER A 1 103 ? 1.613 -7.269 -18.396 1.00 94.25 103 SER A O 1
ATOM 818 N N . SER A 1 104 ? 2.003 -5.692 -16.859 1.00 96.50 104 SER A N 1
ATOM 819 C CA . SER A 1 104 ? 3.407 -5.500 -17.230 1.00 96.50 104 SER A CA 1
ATOM 820 C C . SER A 1 104 ? 4.321 -6.579 -16.645 1.00 96.50 104 SER A C 1
ATOM 822 O O . SER A 1 104 ? 4.128 -7.023 -15.511 1.00 96.50 104 SER A O 1
ATOM 824 N N . ASP A 1 105 ? 5.395 -6.915 -17.365 1.00 97.50 105 ASP A N 1
ATOM 825 C CA . ASP A 1 105 ? 6.435 -7.835 -16.876 1.00 97.50 105 ASP A CA 1
ATOM 826 C C . ASP A 1 105 ? 7.047 -7.357 -15.552 1.00 97.50 105 ASP A C 1
ATOM 828 O O . ASP A 1 105 ? 7.326 -8.151 -14.658 1.00 97.50 105 ASP A O 1
ATOM 832 N N . GLN A 1 106 ? 7.190 -6.038 -15.385 1.00 94.69 106 GLN A N 1
ATOM 833 C CA . GLN A 1 106 ? 7.715 -5.437 -14.155 1.00 94.69 106 GLN A CA 1
ATOM 834 C C . GLN A 1 106 ? 6.816 -5.682 -12.941 1.00 94.69 106 GLN A C 1
ATOM 836 O O . GLN A 1 106 ? 7.309 -5.756 -11.813 1.00 94.69 106 GLN A O 1
ATOM 841 N N . PHE A 1 107 ? 5.498 -5.740 -13.141 1.00 96.75 107 PHE A N 1
ATOM 842 C CA . PHE A 1 107 ? 4.570 -6.072 -12.067 1.00 96.75 107 PHE A CA 1
ATOM 843 C C . PHE A 1 107 ? 4.500 -7.588 -11.845 1.00 96.75 107 PHE A C 1
ATOM 845 O O . PHE A 1 107 ? 4.447 -8.026 -10.699 1.00 96.75 107 PHE A O 1
ATOM 852 N N . ALA A 1 108 ? 4.594 -8.394 -12.907 1.00 97.06 108 ALA A N 1
ATOM 853 C CA . ALA A 1 108 ? 4.691 -9.849 -12.792 1.00 97.06 108 ALA A CA 1
ATOM 854 C C . ALA A 1 108 ? 5.936 -10.294 -11.999 1.00 97.06 108 ALA A C 1
ATOM 856 O O . ALA A 1 108 ? 5.836 -11.170 -11.138 1.00 97.06 108 ALA A O 1
ATOM 857 N N . GLU A 1 109 ? 7.088 -9.654 -12.225 1.00 96.50 109 GLU A N 1
ATOM 858 C CA . GLU A 1 109 ? 8.315 -9.855 -11.440 1.00 96.50 109 GLU A CA 1
ATOM 859 C C . GLU A 1 109 ? 8.083 -9.543 -9.955 1.00 96.50 109 GLU A C 1
ATOM 861 O O . GLU A 1 109 ? 8.425 -10.340 -9.084 1.00 96.50 109 GLU A O 1
ATOM 866 N N . LEU A 1 110 ? 7.426 -8.418 -9.663 1.00 96.75 110 LEU A N 1
ATOM 867 C CA . LEU A 1 110 ? 7.102 -8.009 -8.298 1.00 96.75 110 LEU A CA 1
ATOM 868 C C . LEU A 1 110 ? 6.198 -9.022 -7.585 1.00 96.75 110 LEU A C 1
ATOM 870 O O . LEU A 1 110 ? 6.467 -9.391 -6.444 1.00 96.75 110 LEU A O 1
ATOM 874 N N . VAL A 1 111 ? 5.132 -9.485 -8.241 1.00 96.38 111 VAL A N 1
ATOM 875 C CA . VAL A 1 111 ? 4.226 -10.495 -7.669 1.00 96.38 111 VAL A CA 1
ATOM 876 C C . VAL A 1 111 ? 4.954 -11.827 -7.458 1.00 96.38 111 VAL A C 1
ATOM 878 O O . VAL A 1 111 ? 4.693 -12.516 -6.473 1.00 96.38 111 VAL A O 1
ATOM 881 N N . SER A 1 112 ? 5.898 -12.165 -8.340 1.00 97.00 112 SER A N 1
ATOM 882 C CA . SER A 1 112 ? 6.718 -13.377 -8.223 1.00 97.00 112 SER A CA 1
ATOM 883 C C . SER A 1 112 ? 7.686 -13.326 -7.036 1.00 97.00 112 SER A C 1
ATOM 885 O O . SER A 1 112 ? 7.890 -14.346 -6.383 1.00 97.00 112 SER A O 1
ATOM 887 N N . GLU A 1 113 ? 8.243 -12.151 -6.728 1.00 96.94 113 GLU A N 1
ATOM 888 C CA . GLU A 1 113 ? 9.100 -11.922 -5.552 1.00 96.94 113 GLU A CA 1
ATOM 889 C C . GLU A 1 113 ? 8.308 -12.034 -4.233 1.00 96.94 113 GLU A C 1
ATOM 891 O O . GLU A 1 113 ? 8.822 -12.535 -3.231 1.00 96.94 113 GLU A O 1
ATOM 896 N N . PHE A 1 114 ? 7.035 -11.619 -4.221 1.00 97.31 114 PHE A N 1
ATOM 897 C CA . PHE A 1 114 ? 6.190 -11.587 -3.019 1.00 97.31 114 PHE A CA 1
ATOM 898 C C . PHE A 1 114 ? 4.900 -12.420 -3.160 1.00 97.31 114 PHE A C 1
ATOM 900 O O . PHE A 1 114 ? 3.799 -11.894 -2.978 1.00 97.31 114 PHE A O 1
ATOM 907 N N . PRO A 1 115 ? 4.989 -13.742 -3.398 1.00 96.06 115 PRO A N 1
ATOM 908 C CA . PRO A 1 115 ? 3.846 -14.560 -3.823 1.00 96.06 115 PRO A CA 1
ATOM 909 C C . PRO A 1 115 ? 2.764 -14.749 -2.749 1.00 96.06 115 PRO A C 1
ATOM 911 O O . PRO A 1 115 ? 1.673 -15.229 -3.043 1.00 96.06 115 PRO A O 1
ATOM 914 N N . LYS A 1 116 ? 3.065 -14.416 -1.488 1.00 96.56 116 LYS A N 1
ATOM 915 C CA . LYS A 1 116 ? 2.135 -14.532 -0.351 1.00 96.56 116 LYS A CA 1
ATOM 916 C C . LYS A 1 116 ? 1.540 -13.197 0.090 1.00 96.56 116 LYS A C 1
ATOM 918 O O . LYS A 1 116 ? 0.651 -13.193 0.935 1.00 96.56 116 LYS A O 1
ATOM 923 N N . MET A 1 117 ? 2.041 -12.079 -0.430 1.00 97.25 117 MET A N 1
ATOM 924 C CA . MET A 1 117 ? 1.588 -10.759 -0.011 1.00 97.25 117 MET A CA 1
ATOM 925 C C . MET A 1 117 ? 0.217 -10.463 -0.630 1.00 97.25 117 MET A C 1
ATOM 927 O O . MET A 1 117 ? 0.082 -10.520 -1.853 1.00 97.25 117 MET A O 1
ATOM 931 N N . PRO A 1 118 ? -0.804 -10.113 0.169 1.00 97.19 118 PRO A N 1
ATOM 932 C CA . PRO A 1 118 ? -2.089 -9.710 -0.380 1.00 97.19 118 PRO A CA 1
ATOM 933 C C . PRO A 1 118 ? -1.962 -8.363 -1.097 1.00 97.19 118 PRO A C 1
ATOM 935 O O . PRO A 1 118 ? -1.622 -7.350 -0.479 1.00 97.19 118 PRO A O 1
ATOM 938 N N . ILE A 1 119 ? -2.268 -8.351 -2.395 1.00 97.81 119 ILE A N 1
ATOM 939 C CA . ILE A 1 119 ? -2.321 -7.138 -3.214 1.00 97.81 119 ILE A CA 1
ATOM 940 C C . ILE A 1 119 ? -3.759 -6.943 -3.703 1.00 97.81 119 ILE A C 1
ATOM 942 O O . ILE A 1 119 ? -4.284 -7.748 -4.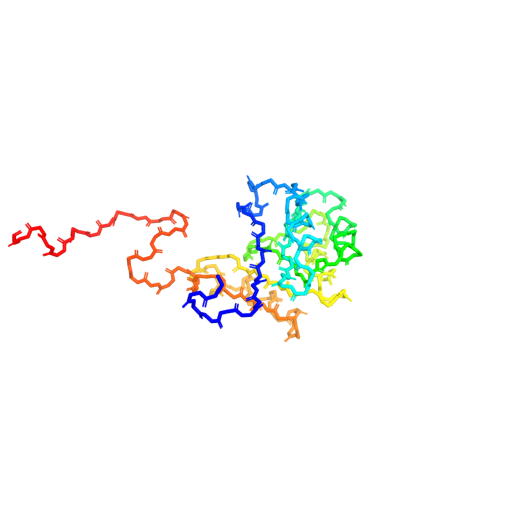469 1.00 97.81 119 ILE A O 1
ATOM 946 N N . ILE A 1 120 ? -4.399 -5.866 -3.255 1.00 97.81 120 ILE A N 1
ATOM 947 C CA . ILE A 1 120 ? -5.750 -5.468 -3.656 1.00 97.81 120 ILE A CA 1
ATOM 948 C C . ILE A 1 120 ? -5.628 -4.527 -4.852 1.00 97.81 120 ILE A C 1
ATOM 950 O O . ILE A 1 120 ? -5.077 -3.438 -4.728 1.00 97.81 120 ILE A O 1
ATOM 954 N N . ILE A 1 121 ? -6.158 -4.926 -6.005 1.00 96.06 121 ILE A N 1
ATOM 955 C CA . ILE A 1 121 ? -6.214 -4.069 -7.194 1.00 96.06 121 ILE A CA 1
ATOM 956 C C . ILE A 1 121 ? -7.312 -3.021 -6.994 1.00 96.06 121 ILE A C 1
ATOM 958 O O . ILE A 1 121 ? -8.500 -3.346 -6.950 1.00 96.06 121 ILE A O 1
ATOM 962 N N . GLU A 1 122 ? -6.931 -1.752 -6.890 1.00 94.31 122 GLU A N 1
ATOM 963 C CA . GLU A 1 122 ? -7.891 -0.664 -6.749 1.00 94.31 122 GLU A CA 1
ATOM 964 C C . GLU A 1 122 ? -8.656 -0.415 -8.048 1.00 94.31 122 GLU A C 1
ATOM 966 O O . GLU A 1 122 ? -8.093 -0.449 -9.143 1.00 94.31 122 GLU A O 1
ATOM 971 N N . HIS A 1 123 ? -9.955 -0.130 -7.914 1.00 91.06 123 HIS A N 1
ATOM 972 C CA . HIS A 1 123 ? -10.836 0.264 -9.019 1.00 91.06 123 HIS A CA 1
ATOM 973 C C . HIS A 1 123 ? -10.794 -0.684 -10.231 1.00 91.06 123 HIS A C 1
ATOM 975 O O . HIS A 1 123 ? -10.968 -0.234 -11.360 1.00 91.06 123 HIS A O 1
ATOM 981 N N . LEU A 1 124 ? -10.524 -1.980 -10.013 1.00 89.94 124 LEU A N 1
ATOM 982 C CA . LEU A 1 124 ? -10.342 -2.971 -11.084 1.00 89.94 124 LEU A CA 1
ATOM 983 C C . LEU A 1 124 ? -9.346 -2.500 -12.160 1.00 89.94 124 LEU A C 1
ATOM 985 O O . LEU A 1 124 ? -9.576 -2.697 -13.351 1.00 89.94 124 LEU A O 1
ATOM 989 N N . ALA A 1 125 ? -8.269 -1.824 -11.744 1.00 88.06 125 ALA A N 1
ATOM 990 C CA . ALA A 1 125 ? -7.254 -1.257 -12.632 1.00 88.06 125 ALA A CA 1
ATOM 991 C C . ALA A 1 125 ? -7.787 -0.211 -13.638 1.00 88.06 125 ALA A C 1
ATOM 993 O O . ALA A 1 125 ? -7.139 0.061 -14.648 1.00 88.06 125 ALA A O 1
ATOM 994 N N . GLY A 1 126 ? -8.979 0.351 -13.401 1.00 77.50 126 GLY A N 1
ATOM 995 C CA . GLY A 1 126 ? -9.673 1.205 -14.370 1.00 77.50 126 GLY A CA 1
ATOM 996 C C . GLY A 1 126 ? -10.171 0.449 -15.609 1.00 77.50 126 GLY A C 1
ATOM 997 O O . GLY A 1 126 ? -10.457 1.071 -16.625 1.00 77.50 126 GLY A O 1
ATOM 998 N N . GLY A 1 127 ? -10.254 -0.886 -15.549 1.00 67.31 127 GLY A N 1
ATOM 999 C CA . GLY A 1 127 ? -10.597 -1.767 -16.671 1.00 67.31 127 GLY A CA 1
ATOM 1000 C C . GLY A 1 127 ? -12.081 -1.816 -17.053 1.00 67.31 127 GLY A C 1
ATOM 1001 O O . GLY A 1 127 ? -12.492 -2.745 -17.742 1.00 67.31 127 GLY A O 1
ATOM 1002 N N . GLY A 1 128 ? -12.895 -0.859 -16.604 1.00 61.50 128 GLY A N 1
ATOM 1003 C CA . GLY A 1 128 ? -14.282 -0.710 -17.042 1.00 61.50 128 GLY A CA 1
ATOM 1004 C C . GLY A 1 128 ? -14.406 0.356 -18.127 1.00 61.50 128 GLY A C 1
ATOM 1005 O O . GLY A 1 128 ? -13.851 1.450 -17.972 1.00 61.50 128 GLY A O 1
ATOM 1006 N N . GLU A 1 129 ? -15.175 0.082 -19.186 1.00 49.03 129 GLU A N 1
ATOM 1007 C CA . GLU A 1 129 ? -15.637 1.143 -20.089 1.00 49.03 129 GLU A CA 1
ATOM 1008 C C . GLU A 1 129 ? -16.275 2.273 -19.257 1.00 49.03 129 GLU A C 1
ATOM 1010 O O . GLU A 1 129 ? -16.960 2.024 -18.267 1.00 49.03 129 GLU A O 1
ATOM 1015 N N . GLU A 1 130 ? -15.976 3.525 -19.609 1.00 50.81 130 GLU A N 1
ATOM 1016 C CA . GLU A 1 130 ? -16.461 4.747 -18.937 1.00 50.81 130 GLU A CA 1
ATOM 1017 C C . GLU A 1 130 ? -15.925 5.045 -17.512 1.00 50.81 130 GLU A C 1
ATOM 1019 O O . GLU A 1 130 ? -16.198 6.117 -16.971 1.00 50.81 130 GLU A O 1
ATOM 1024 N N . SER A 1 131 ? -15.079 4.198 -16.910 1.00 45.72 131 SER A N 1
ATOM 1025 C CA . SER A 1 131 ? -14.506 4.429 -15.564 1.00 45.72 131 SER A CA 1
ATOM 1026 C C . SER A 1 131 ? -13.197 5.244 -15.561 1.00 45.72 131 SER A C 1
ATOM 1028 O O . SER A 1 131 ? -12.148 4.816 -15.082 1.00 45.72 131 SER A O 1
ATOM 1030 N N . ALA A 1 132 ? -13.232 6.465 -16.097 1.00 43.34 132 ALA A N 1
ATOM 1031 C CA . ALA A 1 132 ? -12.050 7.327 -16.160 1.00 43.34 132 ALA A CA 1
ATOM 1032 C C . ALA A 1 132 ? -11.742 8.008 -14.807 1.00 43.34 132 ALA A C 1
ATOM 1034 O O . ALA A 1 132 ? -12.279 9.074 -14.520 1.00 43.34 132 ALA A O 1
ATOM 1035 N N . PHE A 1 133 ? -10.815 7.464 -14.003 1.00 45.47 133 PHE A N 1
ATOM 1036 C CA . PHE A 1 133 ? -10.087 8.248 -12.986 1.00 45.47 133 PHE A CA 1
ATOM 1037 C C . PHE A 1 133 ? -8.714 7.642 -12.614 1.00 45.47 133 PHE A C 1
ATOM 1039 O O . PHE A 1 133 ? -8.668 6.478 -12.228 1.00 45.47 133 PHE A O 1
ATOM 1046 N N . PRO A 1 134 ? -7.602 8.419 -12.571 1.00 52.84 134 PRO A N 1
ATOM 1047 C CA . PRO A 1 134 ? -7.302 9.685 -13.253 1.00 52.84 134 PRO A CA 1
ATOM 1048 C C . PRO A 1 134 ? -6.285 9.534 -14.413 1.00 52.84 134 PRO A C 1
ATOM 1050 O O . PRO A 1 134 ? -5.232 8.921 -14.263 1.00 52.84 134 PRO A O 1
ATOM 1053 N N . ARG A 1 135 ? -6.557 10.244 -15.517 1.00 54.00 135 ARG A N 1
ATOM 1054 C CA . ARG A 1 135 ? -5.873 10.269 -16.834 1.00 54.00 135 ARG A CA 1
ATOM 1055 C C . ARG A 1 135 ? -6.078 9.006 -17.675 1.00 54.00 135 ARG A C 1
ATOM 1057 O O . ARG A 1 135 ? -5.495 7.987 -17.343 1.00 54.00 135 ARG A O 1
ATOM 1064 N N . ASN A 1 136 ? -6.852 9.124 -18.764 1.00 47.03 136 ASN A N 1
ATOM 1065 C CA . ASN A 1 136 ? -6.524 8.641 -20.121 1.00 47.03 136 ASN A CA 1
ATOM 1066 C C . ASN A 1 136 ? -7.705 8.860 -21.102 1.00 47.03 136 ASN A C 1
ATOM 1068 O O . ASN A 1 136 ? -8.800 8.372 -20.862 1.00 47.03 136 ASN A O 1
ATOM 1072 N N . GLY A 1 137 ? -7.454 9.550 -22.227 1.00 44.97 137 GLY A N 1
ATOM 1073 C CA . GLY A 1 137 ? -8.274 9.486 -23.456 1.00 44.97 137 GLY A CA 1
ATOM 1074 C C . GLY A 1 137 ? -9.481 10.435 -23.592 1.00 44.97 137 GLY A C 1
ATOM 1075 O O . GLY A 1 137 ? -10.095 10.841 -22.610 1.00 44.97 137 GLY A O 1
ATOM 1076 N N . LYS A 1 138 ? -9.825 10.800 -24.844 1.00 42.03 138 LYS A N 1
ATOM 1077 C CA . LYS A 1 138 ? -11.098 11.470 -25.182 1.00 42.03 138 LYS A CA 1
ATOM 1078 C C . LYS A 1 138 ? -12.236 10.460 -25.023 1.00 42.03 138 LYS A C 1
ATOM 1080 O O . LYS A 1 138 ? -12.190 9.406 -25.649 1.00 42.03 138 LYS A O 1
ATOM 1085 N N . ALA A 1 139 ? -13.255 10.819 -24.249 1.00 47.97 139 ALA A N 1
ATOM 1086 C CA . ALA A 1 139 ? -14.501 10.062 -24.179 1.00 47.97 139 ALA A CA 1
ATOM 1087 C C . ALA A 1 139 ? -15.162 9.963 -25.569 1.00 47.97 139 ALA A C 1
ATOM 1089 O O . ALA A 1 139 ? -15.115 10.921 -26.351 1.00 47.97 139 ALA A O 1
ATOM 1090 N N . SER A 1 140 ? -15.791 8.828 -25.877 1.00 50.94 140 SER A N 1
ATOM 1091 C CA . SER A 1 140 ? -16.761 8.736 -26.972 1.00 50.94 140 SER A CA 1
ATOM 1092 C C . SER A 1 140 ? -18.017 9.548 -26.619 1.00 50.94 140 SER A C 1
ATOM 1094 O O . SER A 1 140 ? -18.303 9.814 -25.451 1.00 50.94 140 SER A O 1
ATOM 1096 N N . ALA A 1 141 ? -18.746 10.017 -27.636 1.00 52.25 141 ALA A N 1
ATOM 1097 C CA . ALA A 1 141 ? -19.943 10.826 -27.423 1.00 52.25 141 ALA A CA 1
ATOM 1098 C C . ALA A 1 141 ? -21.025 10.013 -26.695 1.00 52.25 141 ALA A C 1
ATOM 1100 O O . ALA A 1 141 ? -21.337 8.897 -27.109 1.00 52.25 141 ALA A O 1
ATOM 1101 N N . ALA A 1 142 ? -21.613 10.593 -25.644 1.00 55.56 142 ALA A N 1
ATOM 1102 C CA . ALA A 1 142 ? -22.662 9.945 -24.864 1.00 55.56 142 ALA A CA 1
ATOM 1103 C C . ALA A 1 142 ? -23.834 9.499 -25.770 1.00 55.56 142 ALA A C 1
ATOM 1105 O O . ALA A 1 142 ? -24.288 10.290 -26.611 1.00 55.56 142 ALA A O 1
ATOM 1106 N N . PRO A 1 143 ? -24.376 8.278 -25.588 1.00 52.00 143 PRO A N 1
ATOM 1107 C CA . PRO A 1 143 ? -25.431 7.727 -26.445 1.00 52.00 143 PRO A CA 1
ATOM 1108 C C . PRO A 1 143 ? -26.760 8.496 -26.355 1.00 52.00 143 PRO A C 1
ATOM 1110 O O . PRO A 1 143 ? -27.599 8.377 -27.243 1.00 52.00 143 PRO A O 1
ATOM 1113 N N . TYR A 1 144 ? -26.930 9.345 -25.337 1.00 56.84 144 TYR A N 1
ATOM 1114 C CA . TYR A 1 144 ? -28.110 10.200 -25.163 1.00 56.84 144 TYR A CA 1
ATOM 1115 C C . TYR A 1 144 ? -28.040 11.529 -25.920 1.00 56.84 144 TYR A C 1
ATOM 1117 O O . TYR A 1 144 ? -28.970 12.317 -25.859 1.00 56.84 144 TYR A O 1
ATOM 1125 N N . SER A 1 145 ? -26.984 11.780 -26.694 1.00 52.41 145 SER A N 1
ATOM 1126 C CA . SER A 1 145 ? -26.906 12.962 -27.570 1.00 52.41 145 SER A CA 1
ATOM 1127 C C . SER A 1 145 ? -27.853 12.911 -28.784 1.00 52.41 145 SER A C 1
ATOM 1129 O O . SER A 1 145 ? -27.807 13.796 -29.637 1.00 52.41 145 SER A O 1
ATOM 1131 N N . LYS A 1 146 ? -28.706 11.880 -28.880 1.00 51.12 146 LYS A N 1
ATOM 1132 C CA . LYS A 1 146 ? -29.702 11.699 -29.948 1.00 51.12 146 LYS A CA 1
ATOM 1133 C C . LYS A 1 146 ? -31.148 11.543 -29.455 1.00 51.12 146 LYS A C 1
ATOM 1135 O O . LYS A 1 146 ? -31.995 11.166 -30.263 1.00 51.12 146 LYS A O 1
ATOM 1140 N N . PHE A 1 147 ? -31.433 11.845 -28.188 1.00 45.66 147 PHE A N 1
ATOM 1141 C CA . PHE A 1 147 ? -32.804 11.946 -27.677 1.00 45.66 147 PHE A CA 1
ATOM 1142 C C . PHE A 1 147 ? -33.033 13.304 -27.023 1.00 45.66 147 PHE A C 1
ATOM 1144 O O . PHE A 1 147 ? -32.160 13.723 -26.232 1.00 45.66 147 PHE A O 1
#

Foldseek 3Di:
DVVVPQQADEDEADDALQPGDQDCVVVLVVCVVPPPRYAYEGHFNLADPCRLVVVVVVVVSRHQAYEHELPQFHPDDHRCSNVVSCLVSNHAYAYAAAPCSCPDPSSVVVCVVRVPHHYHYPPVRLPDQPSCPDDDDDHDDDPVPVD

Radius of gyration: 17.37 Å; chains: 1; bounding box: 53×29×48 Å

Sequence (147 aa):
MTLNQMDHAVLIQHGRPEQGTYDHSYLYECDKRFPGKFNIIVMVDSGKKDSVRKLEEHREKGAVGVRLTTTTRSLGPDRFAIWRKAAEIDMVVSCMGTVEGFSSDQFAELVSEFPKMPIIIEHLAGGGEESAFPRNGKASAAPYSKF

Secondary structure (DSSP, 8-state):
-GGGT---EEEEPSS-TTTS----HHHHHHHHHSTTTEEEEE---TTSTTHHHHHHHHHHTTEEEEEEETT---SSS-TTHHHHHHHHTTPEEEEE--HHHHTSHHHHHHHHH-TTS-EEEGGGGG-STT---SS--PPPPPGGGG-

pLDDT: mean 88.49, std 16.19, range [42.03, 98.44]